Protein AF-A0A099ZWZ0-F1 (afdb_monomer_lite)

Foldseek 3Di:
DDDDDDPDALCCVLPPPVVVCVVVVVADPVRNVVVVVVSVVVCVVCVVPRPDPDDDDPDDDPVVD

Sequence (65 aa):
HPVQFFERSVYSDRYVFASNLFESGNINETEWAIYQDWHTWLLNQFESDIELDGMIYLRTTPQVC

pLDDT: mean 95.78, std 3.81, range [73.75, 98.38]

InterPro domains:
  IPR027417 P-loop containing nucleoside triphosphate hydrolase [G3DSA:3.40.50.300] (1-65)
  IPR027417 P-loop containing nucleoside triphosphate hydrolase [SSF52540] (3-65)
  IPR031314 Deoxynucleoside kinase domain [PF01712] (2-65)
  IPR050566 Deoxyribonucleoside Kinase [PTHR10513] (2-65)

Organism: Tinamus guttatus (NCBI:txid94827)

Structure (mmCIF, N/CA/C/O backbone):
data_AF-A0A099ZWZ0-F1
#
_entry.id   AF-A0A099ZWZ0-F1
#
loop_
_atom_site.group_PDB
_atom_site.id
_atom_site.type_symbol
_atom_site.label_atom_id
_atom_site.label_alt_id
_atom_site.label_comp_id
_atom_site.label_asym_id
_atom_site.label_entity_id
_atom_site.label_seq_id
_atom_site.pdbx_PDB_ins_code
_atom_site.Cartn_x
_atom_site.Cartn_y
_atom_site.Cartn_z
_atom_site.occupancy
_atom_site.B_iso_or_equiv
_atom_site.auth_seq_id
_atom_site.auth_comp_id
_atom_site.auth_asym_id
_atom_site.auth_atom_id
_atom_site.pdbx_PDB_model_num
ATOM 1 N N . HIS A 1 1 ? 25.663 -5.792 -11.405 1.00 73.75 1 HIS A N 1
ATOM 2 C CA . HIS A 1 1 ? 24.788 -6.294 -1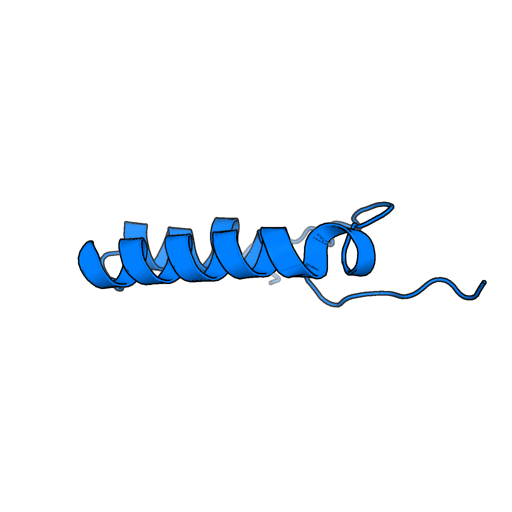0.331 1.00 73.75 1 HIS A CA 1
ATOM 3 C C . HIS A 1 1 ? 23.557 -6.901 -10.981 1.00 73.75 1 HIS A C 1
ATOM 5 O O . HIS A 1 1 ? 23.065 -6.288 -11.925 1.00 73.75 1 HIS A O 1
ATOM 11 N N . PRO A 1 2 ? 23.126 -8.115 -10.599 1.00 90.31 2 PRO A N 1
ATOM 12 C CA . PRO A 1 2 ? 21.859 -8.647 -11.089 1.00 90.31 2 PRO A CA 1
ATOM 13 C C . PRO A 1 2 ? 20.714 -7.745 -10.614 1.00 90.31 2 PRO A C 1
ATOM 15 O O . PRO A 1 2 ? 20.769 -7.220 -9.506 1.00 90.31 2 PRO A O 1
ATOM 18 N N . VAL A 1 3 ? 19.702 -7.555 -11.460 1.00 93.94 3 VAL A N 1
ATOM 19 C CA . VAL A 1 3 ? 18.477 -6.842 -11.078 1.00 93.94 3 VAL A CA 1
ATOM 20 C C . VAL A 1 3 ? 17.651 -7.759 -10.177 1.00 93.94 3 VAL A C 1
ATOM 22 O O . VAL A 1 3 ? 17.421 -8.917 -10.532 1.00 93.94 3 VAL A O 1
ATOM 25 N N . GLN A 1 4 ? 17.215 -7.249 -9.026 1.00 94.81 4 GLN A N 1
ATOM 26 C CA . GLN A 1 4 ? 16.339 -7.959 -8.098 1.00 94.81 4 GLN A CA 1
ATOM 27 C C . GLN A 1 4 ? 14.893 -7.502 -8.297 1.00 94.81 4 GLN A C 1
ATOM 29 O O . GLN A 1 4 ? 14.612 -6.310 -8.368 1.00 94.81 4 GLN A O 1
ATOM 34 N N . PHE A 1 5 ? 13.976 -8.462 -8.383 1.00 95.88 5 PHE A N 1
ATOM 35 C CA . PHE A 1 5 ? 12.546 -8.195 -8.475 1.00 95.88 5 PHE A CA 1
ATOM 36 C C . PHE A 1 5 ? 11.879 -8.540 -7.150 1.00 95.88 5 PHE A C 1
ATOM 38 O O . PHE A 1 5 ? 12.043 -9.650 -6.641 1.00 95.88 5 PHE A O 1
ATOM 45 N N . PHE A 1 6 ? 11.103 -7.600 -6.623 1.00 96.00 6 PHE A N 1
ATOM 46 C CA . PHE A 1 6 ? 10.218 -7.824 -5.490 1.00 96.00 6 PHE A CA 1
ATOM 47 C C . PHE A 1 6 ? 8.790 -8.022 -5.999 1.00 96.00 6 PHE A C 1
ATOM 49 O O . PHE A 1 6 ? 8.293 -7.236 -6.810 1.00 96.00 6 PHE A O 1
ATOM 56 N N . GLU A 1 7 ? 8.121 -9.083 -5.545 1.00 96.69 7 GLU A N 1
ATOM 57 C CA . GLU A 1 7 ? 6.681 -9.217 -5.747 1.00 96.69 7 GLU A CA 1
ATOM 58 C C . GLU A 1 7 ? 5.976 -8.335 -4.710 1.00 96.69 7 GLU A C 1
ATOM 60 O O . GLU A 1 7 ? 5.929 -8.692 -3.535 1.00 96.69 7 GLU A O 1
ATOM 65 N N . ARG A 1 8 ? 5.425 -7.195 -5.158 1.00 97.00 8 ARG A N 1
ATOM 66 C CA . ARG A 1 8 ? 4.896 -6.101 -4.312 1.00 97.00 8 A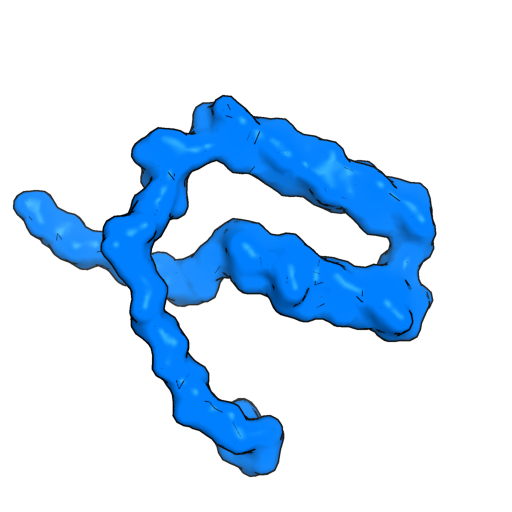RG A CA 1
ATOM 67 C C . ARG A 1 8 ? 5.997 -5.341 -3.557 1.00 97.00 8 ARG A C 1
ATOM 69 O O . ARG A 1 8 ? 7.179 -5.450 -3.871 1.00 97.00 8 ARG A O 1
ATOM 76 N N . SER A 1 9 ? 5.589 -4.483 -2.625 1.00 96.25 9 SER A N 1
ATOM 77 C CA . SER A 1 9 ? 6.472 -3.681 -1.779 1.00 96.25 9 SER A CA 1
ATOM 78 C C . SER A 1 9 ? 5.814 -3.325 -0.443 1.00 96.25 9 SER A C 1
ATOM 80 O O . SER A 1 9 ? 4.586 -3.339 -0.310 1.00 96.25 9 SER A O 1
ATOM 82 N N . VAL A 1 10 ? 6.631 -2.877 0.515 1.00 95.75 10 VAL A N 1
ATOM 83 C CA . VAL A 1 10 ? 6.167 -2.317 1.800 1.00 95.75 10 VAL A CA 1
ATOM 84 C C . VAL A 1 10 ? 5.220 -1.122 1.627 1.00 95.75 10 VAL A C 1
ATOM 86 O O . VAL A 1 10 ? 4.446 -0.796 2.529 1.00 95.75 10 VAL A O 1
ATOM 89 N N . TYR A 1 11 ? 5.256 -0.461 0.466 1.00 95.81 11 TYR A N 1
ATOM 90 C CA . TYR A 1 11 ? 4.347 0.628 0.126 1.00 95.81 11 TYR A CA 1
ATOM 91 C C . TYR A 1 11 ? 2.956 0.105 -0.231 1.00 95.81 11 TYR A C 1
ATOM 93 O O . TYR A 1 11 ? 1.964 0.647 0.253 1.00 95.81 11 TYR A O 1
ATOM 101 N N . SER A 1 12 ? 2.855 -0.969 -1.025 1.00 96.94 12 SER A N 1
ATOM 102 C CA . SER A 1 12 ? 1.551 -1.588 -1.295 1.00 96.94 12 SER A CA 1
ATOM 103 C C . SER A 1 12 ? 0.921 -2.176 -0.032 1.00 96.94 12 SER A C 1
ATOM 105 O O . SER A 1 12 ? -0.293 -2.080 0.132 1.00 96.94 12 SER A O 1
ATOM 107 N N . ASP A 1 13 ? 1.726 -2.701 0.895 1.00 97.00 13 ASP A N 1
ATOM 108 C CA . ASP A 1 13 ? 1.211 -3.239 2.158 1.00 97.00 13 ASP A CA 1
ATOM 109 C C . ASP A 1 13 ? 0.489 -2.158 2.974 1.00 97.00 13 ASP A C 1
ATOM 111 O O . ASP A 1 13 ? -0.678 -2.335 3.331 1.00 97.00 13 ASP A O 1
ATOM 115 N N . ARG A 1 14 ? 1.137 -1.004 3.201 1.00 97.06 14 ARG A N 1
ATOM 116 C CA . ARG A 1 14 ? 0.556 0.087 4.001 1.00 97.06 14 ARG A CA 1
ATOM 117 C C . ARG A 1 14 ? -0.519 0.872 3.262 1.00 97.06 14 ARG A C 1
ATOM 119 O O . ARG A 1 14 ? -1.577 1.129 3.831 1.00 97.06 14 ARG A O 1
ATOM 126 N N . TYR A 1 15 ? -0.237 1.297 2.033 1.00 97.12 15 TYR A N 1
ATOM 127 C CA . TYR A 1 15 ? -1.054 2.294 1.334 1.00 97.12 15 TYR A CA 1
ATOM 128 C C . TYR A 1 15 ? -2.148 1.6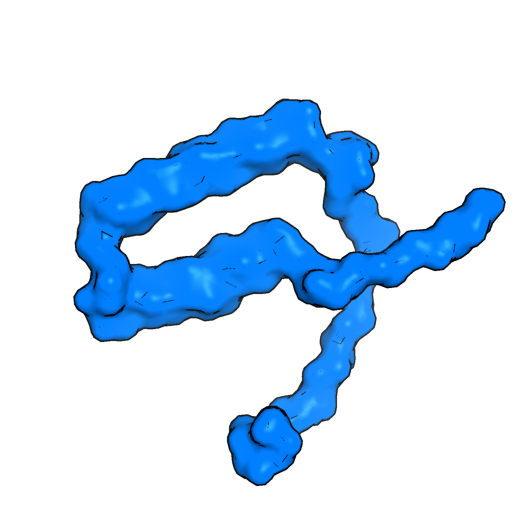99 0.446 1.00 97.12 15 TYR A C 1
ATOM 130 O O . TYR A 1 15 ? -3.003 2.453 -0.015 1.00 97.12 15 TYR A O 1
ATOM 138 N N . VAL A 1 16 ? -2.148 0.382 0.212 1.00 97.31 16 VAL A N 1
ATOM 139 C CA . VAL A 1 16 ? -3.219 -0.295 -0.538 1.00 97.31 16 VAL A CA 1
ATOM 140 C C . VAL A 1 16 ? -4.012 -1.232 0.364 1.00 97.31 16 VAL A C 1
ATOM 142 O O . VAL A 1 16 ? -5.224 -1.087 0.471 1.00 97.31 16 VAL A O 1
ATOM 145 N N . PHE A 1 17 ? -3.360 -2.199 1.013 1.00 97.88 17 PHE A N 1
ATOM 146 C CA . PHE A 1 17 ? -4.088 -3.248 1.735 1.00 97.88 17 PHE A CA 1
ATOM 147 C C . PHE A 1 17 ? -4.476 -2.831 3.153 1.00 97.88 17 PHE A C 1
ATOM 149 O O . PHE A 1 17 ? -5.649 -2.923 3.517 1.00 97.88 17 PHE A O 1
ATOM 156 N N . ALA A 1 18 ? -3.519 -2.360 3.954 1.00 97.69 18 ALA A N 1
ATOM 157 C CA . ALA A 1 18 ? -3.791 -1.990 5.339 1.00 97.69 18 ALA A CA 1
ATOM 158 C C . ALA A 1 18 ? -4.688 -0.743 5.437 1.00 97.69 18 ALA A C 1
ATOM 160 O O . ALA A 1 18 ? -5.623 -0.734 6.237 1.00 97.69 18 ALA A O 1
ATOM 161 N N . SER A 1 19 ? -4.475 0.258 4.574 1.00 97.94 19 SER A N 1
ATOM 162 C CA . SER A 1 19 ? -5.368 1.418 4.448 1.00 97.94 19 SER A CA 1
ATOM 163 C C . SER A 1 19 ? -6.798 1.007 4.094 1.00 97.94 19 SER A C 1
ATOM 165 O O . SER A 1 19 ? -7.730 1.415 4.779 1.00 97.94 19 SER A O 1
ATOM 167 N N . ASN A 1 20 ? -6.984 0.130 3.101 1.00 98.19 20 ASN A N 1
ATOM 168 C CA . ASN A 1 20 ? -8.311 -0.354 2.721 1.00 98.19 20 ASN A CA 1
ATOM 169 C C . ASN A 1 20 ? -9.010 -1.092 3.874 1.00 98.19 20 ASN A C 1
ATOM 171 O O . ASN A 1 20 ? -10.216 -0.940 4.056 1.00 98.19 20 ASN A O 1
ATOM 175 N N . LEU A 1 21 ? -8.277 -1.889 4.659 1.00 98.19 21 LEU A N 1
ATOM 176 C CA . LEU A 1 21 ? -8.835 -2.579 5.826 1.00 98.19 21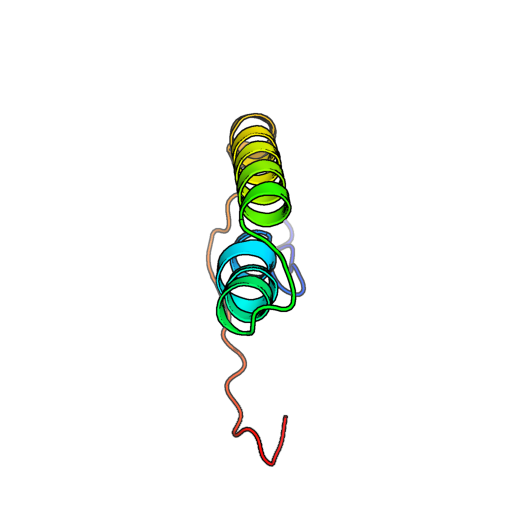 LEU A CA 1
ATOM 177 C C . LEU A 1 21 ? -9.257 -1.601 6.931 1.00 98.19 21 LEU A C 1
ATOM 179 O O . LEU A 1 21 ? -10.303 -1.802 7.548 1.00 98.19 21 LEU A O 1
ATOM 183 N N . PHE A 1 22 ? -8.481 -0.541 7.159 1.00 98.06 22 PHE A N 1
ATOM 184 C CA . PHE A 1 22 ? -8.861 0.526 8.083 1.00 98.06 22 PHE A CA 1
ATOM 185 C C . PHE A 1 22 ? -10.110 1.274 7.591 1.00 98.06 22 PHE A C 1
ATOM 187 O O . PHE A 1 22 ? -11.088 1.395 8.326 1.00 98.06 22 PHE A O 1
ATOM 194 N N . GLU A 1 23 ? -10.131 1.687 6.322 1.00 97.81 23 GLU A N 1
ATOM 195 C CA . GLU A 1 23 ? -11.263 2.394 5.702 1.00 97.81 23 GLU A CA 1
ATOM 196 C C . GLU A 1 23 ? -12.541 1.542 5.648 1.00 97.81 23 GLU A C 1
ATOM 198 O O . GLU A 1 23 ? -13.646 2.063 5.789 1.00 97.81 23 GLU A O 1
ATOM 203 N N . SER A 1 24 ? -12.397 0.223 5.506 1.00 98.00 24 SER A N 1
ATOM 204 C CA . SER A 1 24 ? -13.510 -0.737 5.534 1.00 98.00 24 SER A CA 1
ATOM 205 C C . SER A 1 24 ? -14.000 -1.060 6.954 1.00 98.00 24 SER A C 1
ATOM 207 O O . SER A 1 24 ? -14.941 -1.839 7.117 1.00 98.00 24 SER A O 1
ATOM 209 N N . GLY A 1 25 ? -13.374 -0.496 7.993 1.00 97.31 25 GLY A N 1
ATOM 210 C CA . GLY A 1 25 ? -13.715 -0.749 9.394 1.00 97.31 25 GLY A CA 1
ATOM 211 C C . GLY A 1 25 ? -13.308 -2.137 9.899 1.00 97.31 25 GLY A C 1
ATOM 212 O O . GLY A 1 25 ? -13.818 -2.591 10.922 1.00 97.31 25 GLY A O 1
ATOM 213 N N . ASN A 1 26 ? -12.412 -2.832 9.191 1.00 98.06 26 ASN A N 1
ATOM 214 C CA . ASN A 1 26 ? -11.880 -4.134 9.604 1.00 98.06 26 ASN A CA 1
ATOM 215 C C . ASN A 1 26 ? -10.709 -4.020 10.587 1.00 98.06 26 ASN A C 1
ATOM 217 O O . ASN A 1 26 ? -10.363 -5.012 11.223 1.00 98.06 26 ASN A O 1
ATOM 221 N N . ILE A 1 27 ? -10.111 -2.835 10.692 1.00 97.62 27 ILE A N 1
ATOM 222 C CA . ILE A 1 27 ? -9.052 -2.493 11.641 1.00 97.62 27 ILE A CA 1
ATOM 223 C C . ILE A 1 27 ? -9.513 -1.245 12.392 1.00 97.62 27 ILE A C 1
ATOM 225 O O . ILE A 1 27 ? -9.994 -0.295 11.773 1.00 97.62 27 ILE A O 1
ATOM 229 N N . ASN A 1 28 ? -9.395 -1.244 13.718 1.00 97.94 28 ASN A N 1
ATOM 230 C CA . ASN A 1 28 ? -9.781 -0.089 14.529 1.00 97.94 28 ASN A CA 1
ATOM 231 C C . ASN A 1 28 ? -8.674 0.984 14.580 1.00 97.94 28 ASN A C 1
ATOM 233 O O . ASN A 1 28 ? -7.537 0.757 14.172 1.00 97.94 28 ASN A O 1
ATOM 237 N N . GLU A 1 29 ? -8.990 2.166 15.116 1.00 98.19 29 GLU A N 1
ATOM 238 C CA . GLU A 1 29 ? -8.044 3.293 15.187 1.00 98.19 29 GLU A CA 1
ATOM 239 C C . GLU A 1 29 ? -6.747 2.965 15.939 1.00 98.19 29 GLU A C 1
ATOM 241 O O . GLU A 1 29 ? -5.675 3.425 15.550 1.00 98.19 29 GLU A O 1
ATOM 246 N N . THR A 1 30 ? -6.822 2.151 16.996 1.00 98.31 30 THR A N 1
ATOM 247 C CA . THR A 1 30 ? -5.646 1.787 17.800 1.00 98.31 30 THR A CA 1
ATOM 248 C C . THR A 1 30 ? -4.742 0.822 17.039 1.00 98.31 30 THR A C 1
ATOM 250 O O . THR A 1 30 ? -3.529 1.015 16.992 1.00 98.31 30 THR A O 1
ATOM 253 N N . GLU A 1 31 ? -5.321 -0.195 16.403 1.00 98.25 31 GLU A N 1
ATOM 254 C CA . GLU A 1 31 ? -4.581 -1.137 15.558 1.00 98.25 31 GLU A CA 1
ATOM 255 C C . GLU A 1 31 ? -3.933 -0.425 14.364 1.00 98.25 31 GLU A C 1
ATOM 257 O O . GLU A 1 31 ? -2.770 -0.679 14.046 1.00 98.25 31 GLU A O 1
ATOM 262 N N . TRP A 1 32 ? -4.652 0.516 13.746 1.00 98.12 32 TRP A N 1
ATOM 263 C C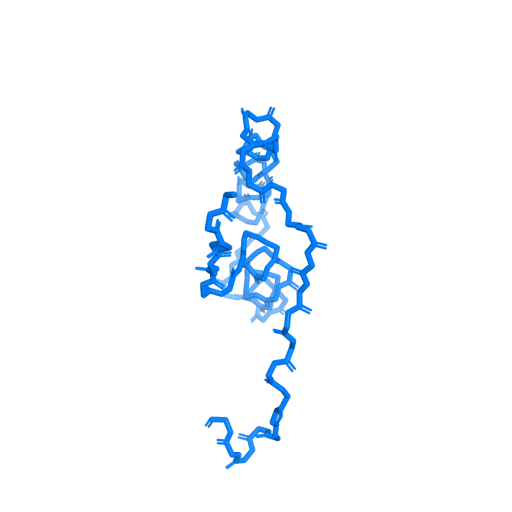A . TRP A 1 32 ? -4.129 1.323 12.650 1.00 98.12 32 TRP A CA 1
ATOM 264 C C . TRP A 1 32 ? -2.983 2.239 13.091 1.00 98.12 32 TRP A C 1
ATOM 266 O O . TRP A 1 32 ? -1.983 2.351 12.381 1.00 98.12 32 TRP A O 1
ATOM 276 N N . ALA A 1 33 ? -3.078 2.865 14.266 1.00 98.31 33 ALA A N 1
ATOM 277 C CA . ALA A 1 33 ? -1.990 3.670 14.822 1.00 98.31 33 ALA A CA 1
ATOM 278 C C . ALA A 1 33 ? -0.729 2.823 15.066 1.00 98.31 33 ALA A C 1
ATOM 280 O O . ALA A 1 33 ? 0.348 3.166 14.579 1.00 98.31 33 ALA A O 1
ATOM 281 N N . ILE A 1 34 ? -0.875 1.665 15.720 1.00 98.38 34 ILE A N 1
ATOM 282 C CA . ILE A 1 34 ? 0.245 0.750 15.993 1.00 98.38 34 ILE A CA 1
ATOM 283 C C . ILE A 1 34 ? 0.885 0.255 14.689 1.00 98.38 34 ILE A C 1
ATOM 285 O O . ILE A 1 34 ? 2.112 0.225 14.575 1.00 98.38 34 ILE A O 1
ATOM 289 N N . TYR A 1 35 ? 0.075 -0.115 13.693 1.00 98.25 35 TYR A N 1
ATOM 290 C CA . TYR A 1 35 ? 0.574 -0.566 12.393 1.00 98.25 35 TYR A CA 1
ATOM 291 C C . TYR A 1 35 ? 1.407 0.517 11.693 1.00 98.25 35 TYR A C 1
ATOM 293 O O . TYR A 1 35 ? 2.485 0.236 11.165 1.00 98.25 35 TYR A O 1
ATOM 301 N N . GLN A 1 36 ? 0.932 1.763 11.706 1.00 97.69 36 GLN A N 1
ATOM 302 C CA . GLN A 1 36 ? 1.640 2.888 11.098 1.00 97.69 36 GLN A CA 1
ATOM 303 C C . GLN A 1 36 ? 2.953 3.215 11.810 1.00 97.69 36 GLN A C 1
ATOM 305 O O . GLN A 1 36 ? 3.948 3.493 11.134 1.00 97.69 36 GLN A O 1
ATOM 310 N N . ASP A 1 37 ? 2.971 3.162 13.141 1.00 98.06 37 ASP A N 1
ATOM 311 C CA . ASP A 1 37 ? 4.182 3.380 13.933 1.00 98.06 37 ASP A CA 1
ATOM 312 C C . ASP A 1 37 ? 5.225 2.299 13.636 1.00 98.06 37 ASP A C 1
ATOM 314 O O . ASP A 1 37 ? 6.385 2.609 13.350 1.00 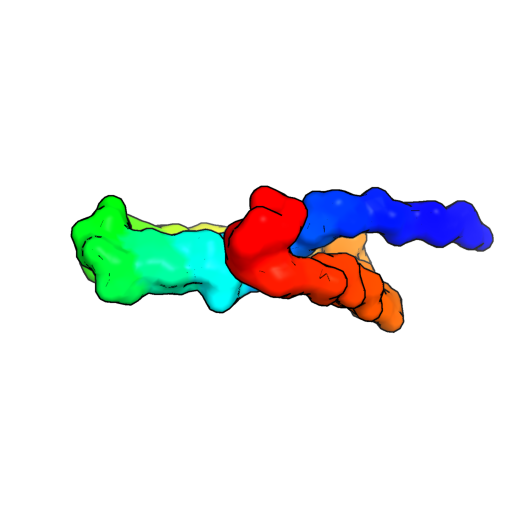98.06 37 ASP A O 1
ATOM 318 N N . TRP A 1 38 ? 4.803 1.031 13.610 1.00 97.62 38 TRP A N 1
ATOM 319 C CA . TRP A 1 38 ? 5.676 -0.091 13.271 1.00 97.62 38 TRP A CA 1
ATOM 320 C C . TRP A 1 38 ? 6.230 0.014 11.845 1.00 97.62 38 TRP A C 1
ATOM 322 O O . TRP A 1 38 ? 7.432 -0.156 11.636 1.00 97.62 38 TRP A O 1
ATOM 332 N N . HIS A 1 39 ? 5.382 0.350 10.869 1.00 97.00 39 HIS A N 1
ATOM 333 C CA . HIS A 1 39 ? 5.803 0.536 9.478 1.00 97.00 39 HIS A CA 1
ATOM 334 C C . HIS A 1 39 ? 6.808 1.681 9.330 1.00 97.00 39 HIS A C 1
ATOM 336 O O . HIS A 1 39 ? 7.816 1.540 8.641 1.00 97.00 39 HIS A O 1
ATOM 342 N N . THR A 1 40 ? 6.574 2.794 10.028 1.00 96.75 40 THR A N 1
ATOM 343 C CA . THR A 1 40 ? 7.478 3.953 10.011 1.00 96.75 40 THR A CA 1
ATOM 344 C C . THR A 1 40 ? 8.824 3.611 10.645 1.00 96.75 40 THR A C 1
ATOM 346 O O . THR A 1 40 ? 9.868 3.958 10.098 1.00 96.75 40 THR A O 1
ATOM 349 N N . TRP A 1 41 ? 8.821 2.884 11.765 1.00 96.81 41 TRP A N 1
ATOM 350 C CA . TRP A 1 41 ? 10.053 2.380 12.367 1.00 96.81 41 TRP A CA 1
ATOM 351 C C . TRP A 1 41 ? 10.818 1.461 11.406 1.00 96.81 41 TRP A C 1
ATOM 353 O O . TRP A 1 41 ? 12.023 1.636 11.244 1.00 96.81 41 TRP A O 1
ATOM 363 N N . LEU A 1 42 ? 10.125 0.535 10.735 1.00 95.06 42 LEU A N 1
ATOM 364 C CA . LEU A 1 42 ? 10.732 -0.396 9.783 1.00 95.06 42 LEU A CA 1
ATOM 365 C C . LEU A 1 42 ? 11.405 0.345 8.624 1.00 95.06 42 LEU A C 1
ATOM 367 O O . LEU A 1 42 ? 12.561 0.057 8.322 1.00 95.06 42 LEU A O 1
ATOM 371 N N . LEU A 1 43 ? 10.726 1.325 8.019 1.00 94.19 43 LEU A N 1
ATOM 372 C CA . LEU A 1 43 ? 11.338 2.155 6.979 1.00 94.19 43 LEU A CA 1
ATOM 373 C C . LEU A 1 43 ? 12.571 2.883 7.520 1.00 94.19 43 LEU A C 1
ATOM 375 O O . LEU A 1 43 ? 13.643 2.756 6.949 1.00 94.19 43 LEU A O 1
ATOM 379 N N . ASN A 1 44 ? 12.478 3.532 8.681 1.00 95.31 44 ASN A N 1
ATOM 380 C CA . ASN A 1 44 ? 13.615 4.256 9.258 1.00 95.31 44 ASN A CA 1
ATOM 381 C C . ASN A 1 44 ? 14.849 3.375 9.528 1.00 95.31 44 ASN A C 1
ATOM 383 O O . ASN A 1 44 ? 15.959 3.897 9.583 1.00 95.31 44 ASN A O 1
ATOM 387 N N . GLN A 1 45 ? 14.674 2.071 9.774 1.00 95.69 45 GLN A N 1
ATOM 388 C CA . GLN A 1 45 ? 15.798 1.157 10.003 1.00 95.69 45 GLN A CA 1
ATOM 389 C C . GLN A 1 45 ? 16.395 0.586 8.712 1.00 95.69 45 GLN A C 1
ATOM 391 O O . GLN A 1 45 ? 17.589 0.298 8.697 1.00 95.69 45 GLN A O 1
ATOM 396 N N . PHE A 1 46 ? 15.587 0.398 7.664 1.00 94.38 46 PHE A N 1
ATOM 397 C CA . PHE A 1 46 ? 15.965 -0.410 6.496 1.00 94.38 46 PHE A CA 1
ATOM 398 C C . PHE A 1 46 ? 15.780 0.293 5.146 1.00 94.38 46 PHE A C 1
ATOM 400 O O . PHE A 1 46 ? 15.980 -0.343 4.116 1.00 94.38 46 PHE A O 1
ATOM 407 N N . GLU A 1 47 ? 15.406 1.576 5.116 1.00 89.62 47 GLU A N 1
ATOM 408 C CA . GLU A 1 47 ? 15.097 2.328 3.888 1.00 89.62 47 GLU A CA 1
ATOM 409 C C . GLU A 1 47 ? 16.176 2.174 2.812 1.00 89.62 47 GLU A C 1
ATOM 411 O O . GLU A 1 47 ? 15.847 1.834 1.680 1.00 89.62 47 GLU A O 1
ATOM 416 N N . SER A 1 48 ? 17.456 2.314 3.170 1.00 90.00 48 SER A N 1
ATOM 417 C CA . SER A 1 48 ? 18.569 2.202 2.217 1.00 90.00 48 SER A CA 1
ATOM 418 C C . SER A 1 48 ? 18.712 0.821 1.576 1.00 90.00 48 SER A C 1
ATOM 420 O O . SER A 1 48 ? 19.303 0.706 0.506 1.00 90.00 48 SER A O 1
ATOM 422 N N . ASP A 1 49 ? 18.211 -0.227 2.231 1.00 90.69 49 ASP A N 1
ATOM 423 C CA . ASP A 1 49 ? 18.330 -1.610 1.762 1.00 90.69 49 ASP A CA 1
ATOM 424 C C . ASP A 1 49 ? 17.133 -2.039 0.901 1.00 90.69 49 ASP A C 1
ATOM 426 O O . ASP A 1 49 ? 17.225 -3.018 0.157 1.00 90.69 49 ASP A O 1
ATOM 430 N N . ILE A 1 50 ? 15.999 -1.337 1.020 1.00 90.44 50 ILE A N 1
ATOM 431 C CA . ILE A 1 50 ? 14.727 -1.693 0.368 1.00 90.44 50 ILE A CA 1
ATOM 432 C C . ILE A 1 50 ? 14.204 -0.608 -0.580 1.00 90.44 50 ILE A C 1
ATOM 434 O O . ILE A 1 50 ? 13.094 -0.739 -1.106 1.00 90.44 50 ILE A O 1
ATOM 438 N N . GLU A 1 51 ? 14.978 0.457 -0.792 1.00 92.19 51 GLU A N 1
ATOM 439 C CA . GLU A 1 51 ? 14.678 1.496 -1.771 1.00 92.19 51 GLU A CA 1
ATOM 440 C C . GLU A 1 51 ? 14.555 0.879 -3.173 1.00 92.19 51 GLU A C 1
ATOM 442 O O . GLU A 1 51 ? 15.338 0.023 -3.586 1.00 92.19 51 GLU A O 1
ATOM 447 N N . LEU A 1 52 ? 13.518 1.289 -3.904 1.00 93.38 52 LEU A N 1
ATOM 448 C CA . LEU A 1 52 ? 13.209 0.748 -5.221 1.00 93.38 52 LEU A CA 1
ATOM 449 C C . LEU A 1 52 ? 13.696 1.707 -6.305 1.00 93.38 52 LEU A C 1
ATOM 451 O O . LEU A 1 52 ? 13.215 2.834 -6.389 1.00 93.38 52 LEU A O 1
ATOM 455 N N . ASP A 1 53 ? 14.540 1.218 -7.215 1.00 95.38 53 ASP A N 1
ATOM 456 C CA . ASP A 1 53 ? 14.956 1.975 -8.407 1.00 95.38 53 ASP A CA 1
ATOM 457 C C . ASP A 1 53 ? 13.785 2.264 -9.369 1.00 95.38 53 ASP A C 1
ATOM 459 O O . ASP A 1 53 ? 13.835 3.177 -10.196 1.00 95.38 53 ASP A O 1
ATOM 463 N N . GLY A 1 54 ? 12.720 1.460 -9.302 1.00 94.56 54 GLY A N 1
ATOM 464 C CA . GLY A 1 54 ? 11.540 1.609 -10.142 1.00 94.56 54 GLY A CA 1
ATOM 465 C C . GLY A 1 54 ? 10.420 0.636 -9.785 1.00 94.56 54 GLY A C 1
ATOM 466 O O . GLY A 1 54 ? 10.610 -0.330 -9.048 1.00 94.56 54 GLY A O 1
ATOM 467 N N . MET A 1 55 ? 9.230 0.889 -10.331 1.00 96.94 55 MET A N 1
ATOM 468 C CA . MET A 1 55 ? 8.042 0.061 -10.115 1.00 96.94 55 MET A CA 1
ATOM 469 C C . MET A 1 55 ? 7.434 -0.385 -11.444 1.00 96.94 55 MET A C 1
ATOM 471 O O . MET A 1 55 ? 7.271 0.412 -12.368 1.00 96.94 55 MET A O 1
ATOM 475 N N . ILE A 1 56 ? 7.043 -1.659 -11.516 1.00 97.75 56 ILE A N 1
ATOM 476 C CA . ILE A 1 56 ? 6.300 -2.227 -12.645 1.00 97.75 56 ILE A CA 1
ATOM 477 C C . ILE A 1 56 ? 4.860 -2.465 -12.192 1.00 97.75 56 ILE A C 1
ATOM 479 O O . ILE A 1 56 ? 4.602 -3.310 -11.337 1.00 97.75 56 ILE A O 1
ATOM 483 N N . TYR A 1 57 ? 3.913 -1.729 -12.775 1.00 97.62 57 TYR A N 1
ATOM 484 C CA . TYR A 1 57 ? 2.492 -1.879 -12.467 1.00 97.62 57 TYR A CA 1
ATOM 485 C C . TYR A 1 57 ? 1.803 -2.814 -13.465 1.00 97.62 57 TYR A C 1
ATOM 487 O O . TYR A 1 57 ? 1.532 -2.446 -14.610 1.00 97.62 57 TYR A O 1
ATOM 495 N N . LEU A 1 58 ? 1.495 -4.031 -13.014 1.00 97.44 58 LEU A N 1
ATOM 496 C CA . LEU A 1 58 ? 0.701 -4.998 -13.770 1.00 97.44 58 LEU A CA 1
ATOM 497 C C . LEU A 1 58 ? -0.787 -4.645 -13.647 1.00 97.44 58 LEU A C 1
ATOM 499 O O . LEU A 1 58 ? -1.471 -5.058 -12.712 1.00 97.44 58 LEU A O 1
ATOM 503 N N . ARG A 1 59 ? -1.285 -3.828 -14.578 1.00 97.06 59 ARG A N 1
ATOM 504 C CA . ARG A 1 59 ? -2.670 -3.346 -14.566 1.00 97.06 59 ARG A CA 1
ATOM 505 C C . ARG A 1 59 ? -3.629 -4.363 -15.179 1.00 97.06 59 ARG A C 1
ATOM 507 O O . ARG A 1 59 ? -3.462 -4.753 -16.331 1.00 97.06 59 ARG A O 1
ATOM 514 N N . THR A 1 60 ? -4.701 -4.678 -14.460 1.00 97.69 60 THR A N 1
ATOM 515 C CA . THR A 1 60 ? -5.843 -5.437 -14.983 1.00 97.69 60 THR A CA 1
ATOM 516 C C . THR A 1 60 ? -7.163 -4.898 -14.423 1.00 97.69 60 THR A C 1
ATOM 518 O O . THR A 1 60 ? -7.170 -4.059 -13.520 1.00 97.69 60 THR A O 1
ATOM 521 N N . THR A 1 61 ? -8.289 -5.301 -15.011 1.00 98.00 61 THR A N 1
ATOM 522 C CA . THR A 1 61 ? -9.629 -4.937 -14.521 1.00 98.00 61 THR A CA 1
ATOM 523 C C . THR A 1 61 ? -10.045 -5.853 -13.367 1.00 98.00 61 THR A C 1
ATOM 525 O O . THR A 1 61 ? -9.688 -7.027 -13.423 1.00 98.00 61 THR A O 1
ATOM 528 N N . PRO A 1 62 ? -10.883 -5.413 -12.409 1.00 96.31 62 PRO A N 1
ATOM 529 C CA . PRO A 1 62 ? -11.358 -6.264 -11.309 1.00 96.31 62 PRO A CA 1
ATOM 530 C C . PRO A 1 62 ? -12.026 -7.574 -11.745 1.00 96.31 62 PRO A C 1
ATOM 532 O O . PRO A 1 62 ? -12.001 -8.546 -11.006 1.00 96.31 62 PRO A O 1
ATOM 535 N N . GLN A 1 63 ? -12.619 -7.613 -12.942 1.00 97.25 63 GLN A N 1
ATOM 536 C CA . GLN A 1 63 ? -13.248 -8.812 -13.510 1.00 97.25 63 GLN A CA 1
ATOM 537 C C . GLN A 1 63 ? -12.232 -9.861 -13.992 1.00 97.25 63 GLN A C 1
ATOM 539 O O . GLN A 1 63 ? -12.608 -11.001 -14.241 1.00 97.25 63 GLN A O 1
ATOM 544 N N . VAL A 1 64 ? -10.977 -9.452 -14.181 1.00 96.38 64 VAL A N 1
ATOM 545 C CA . VAL A 1 64 ? -9.870 -10.275 -14.690 1.00 96.38 64 VAL A CA 1
ATOM 546 C C . VAL A 1 64 ? -8.810 -10.530 -13.608 1.00 96.38 64 VAL A C 1
ATOM 548 O O . VAL A 1 64 ? -8.032 -11.463 -13.775 1.00 96.38 64 VAL A O 1
ATOM 551 N N . CYS A 1 65 ? -8.760 -9.702 -12.551 1.00 84.62 65 CYS A N 1
ATOM 552 C CA . CYS A 1 65 ? -7.873 -9.853 -11.388 1.00 84.62 65 CYS A CA 1
ATOM 553 C C . CYS A 1 65 ? -7.859 -11.272 -10.809 1.00 84.62 65 CYS A C 1
ATOM 555 O O . CYS A 1 65 ? -8.945 -11.887 -10.713 1.00 84.62 65 CYS A O 1
#

Secondary structure (DSSP, 8-state):
-PPP--SS-HHHIIIIIIHHHHHTTSS-HHHHHHHHHHHHHHHHHHHHHH--S--------TTT-

Radius of gyration: 14.55 Å; chains: 1; bounding box: 38×14×33 Å